Protein AF-A0A9D7REH2-F1 (afdb_monomer_lite)

Radius of gyration: 13.74 Å; chains: 1; bounding box: 36×24×37 Å

Secondary structure (DSSP, 8-state):
---EEEEEEE-SSSSS-PEEEEEE-B--S-GGG--B---S-EEEEEETTEEEEPPHHHH-----SEEEEEEE-TTS-EEEEEETS--EEE--

Foldseek 3Di:
DWDWQDKDWFDQPPPPGTKIKIFTWDQPDDPVPDTRFPDQMWIWDDDDPDTDTDDCVVSVRGHHAGWHDWDQDPVRWIWTDHPPDDIDIGGD

pLDDT: mean 93.01, std 4.93, range [62.41, 98.06]

Structure (mmCIF, N/CA/C/O backbone):
data_AF-A0A9D7REH2-F1
#
_entry.id   AF-A0A9D7REH2-F1
#
loop_
_atom_site.group_PDB
_atom_site.id
_atom_site.type_symbol
_atom_site.label_atom_id
_atom_site.label_alt_id
_atom_site.label_comp_id
_atom_site.label_asym_id
_atom_site.label_entity_id
_atom_site.label_seq_id
_atom_site.pdbx_PDB_ins_code
_atom_site.Cartn_x
_atom_site.Cartn_y
_atom_site.Cartn_z
_atom_site.occupancy
_atom_site.B_iso_or_equiv
_atom_site.auth_seq_id
_atom_site.auth_comp_id
_atom_site.auth_asym_id
_atom_site.auth_atom_id
_atom_site.pdbx_PDB_model_num
ATOM 1 N N . MET A 1 1 ? 12.117 9.623 -3.654 1.00 80.19 1 MET A N 1
ATOM 2 C CA . MET A 1 1 ? 10.857 10.361 -3.913 1.00 80.19 1 MET A CA 1
ATOM 3 C C . MET A 1 1 ? 9.891 9.413 -4.603 1.00 80.19 1 MET A C 1
ATOM 5 O O . MET A 1 1 ? 10.353 8.621 -5.409 1.00 80.19 1 MET A O 1
ATOM 9 N N . ALA A 1 2 ? 8.599 9.457 -4.285 1.00 90.31 2 ALA A N 1
ATOM 10 C CA . ALA A 1 2 ? 7.576 8.669 -4.971 1.00 90.31 2 ALA A CA 1
ATOM 11 C C . ALA A 1 2 ? 6.239 9.425 -4.937 1.00 90.31 2 ALA A C 1
ATOM 13 O O . ALA A 1 2 ? 5.794 9.793 -3.851 1.00 90.31 2 ALA A O 1
ATOM 14 N N . PRO A 1 3 ? 5.608 9.707 -6.088 1.00 94.31 3 PRO A N 1
ATOM 15 C CA . PRO A 1 3 ? 4.264 10.273 -6.105 1.00 94.31 3 PRO A CA 1
ATOM 16 C C . PRO A 1 3 ? 3.236 9.219 -5.678 1.00 94.31 3 PRO A C 1
ATOM 18 O O . PRO A 1 3 ? 3.380 8.043 -6.018 1.00 94.31 3 PRO A O 1
ATOM 21 N N . ILE A 1 4 ? 2.184 9.655 -4.986 1.00 96.50 4 ILE A N 1
ATOM 22 C CA . ILE A 1 4 ? 1.008 8.830 -4.687 1.00 96.50 4 ILE A CA 1
ATOM 23 C C . ILE A 1 4 ? 0.072 8.883 -5.896 1.00 96.50 4 ILE A C 1
ATOM 25 O O . ILE A 1 4 ? -0.265 9.966 -6.370 1.00 96.50 4 ILE A O 1
ATOM 29 N N . PHE A 1 5 ? -0.357 7.719 -6.384 1.00 96.88 5 PHE A N 1
ATOM 30 C CA . 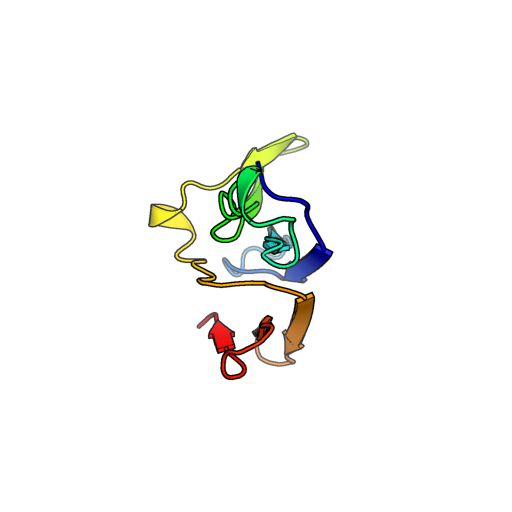PHE A 1 5 ? -1.288 7.609 -7.512 1.00 96.88 5 PHE A CA 1
ATOM 31 C C . PHE A 1 5 ? -2.704 7.233 -7.083 1.00 96.88 5 PHE A C 1
ATOM 33 O O . PHE A 1 5 ? -3.662 7.587 -7.769 1.00 96.88 5 PHE A O 1
ATOM 40 N N . ASN A 1 6 ? -2.862 6.511 -5.973 1.00 98.06 6 ASN A N 1
ATOM 41 C CA . ASN A 1 6 ? -4.180 6.131 -5.485 1.00 98.06 6 ASN A CA 1
ATOM 42 C C . ASN A 1 6 ? -4.177 5.859 -3.979 1.00 98.06 6 ASN A C 1
ATOM 44 O O . ASN A 1 6 ? -3.142 5.514 -3.405 1.00 98.06 6 ASN A O 1
ATOM 48 N N . PHE A 1 7 ? -5.350 5.990 -3.366 1.00 97.19 7 PHE A N 1
ATOM 49 C CA . PHE A 1 7 ? -5.614 5.577 -1.997 1.00 97.19 7 PHE A CA 1
ATOM 50 C C . PHE A 1 7 ? -7.000 4.928 -1.895 1.00 97.19 7 PHE A C 1
ATOM 52 O O . PHE A 1 7 ? -7.893 5.245 -2.680 1.00 97.19 7 PHE A O 1
ATOM 59 N N . THR A 1 8 ? -7.173 4.032 -0.925 1.00 96.69 8 THR A N 1
ATOM 60 C CA . THR A 1 8 ? -8.465 3.431 -0.559 1.00 96.69 8 THR A CA 1
ATOM 61 C C . THR A 1 8 ? -8.622 3.410 0.958 1.00 96.69 8 THR A C 1
ATOM 63 O O . THR A 1 8 ? -7.673 3.697 1.688 1.00 96.69 8 THR A O 1
ATOM 66 N N . GLN A 1 9 ? -9.823 3.085 1.421 1.00 94.44 9 GLN A N 1
ATOM 67 C CA . GLN A 1 9 ? -10.144 2.899 2.829 1.00 94.44 9 GLN A CA 1
ATOM 68 C C . GLN A 1 9 ? -10.760 1.521 3.040 1.00 94.44 9 GLN A C 1
ATOM 70 O O . GLN A 1 9 ? -11.597 1.092 2.243 1.00 94.44 9 GLN A O 1
ATOM 75 N N . THR A 1 10 ? -10.339 0.836 4.097 1.00 93.56 10 THR A N 1
ATOM 76 C CA . THR A 1 10 ? -10.942 -0.421 4.547 1.00 93.56 10 THR A CA 1
ATOM 77 C C . THR A 1 10 ? -10.595 -0.654 6.010 1.00 93.56 10 THR A C 1
ATOM 79 O O . THR A 1 10 ? -9.547 -0.202 6.466 1.00 93.56 10 THR A O 1
ATOM 82 N N . ASP A 1 11 ? -11.472 -1.335 6.734 1.00 92.44 11 ASP A N 1
ATOM 83 C CA . ASP A 1 11 ? -11.212 -1.793 8.096 1.00 92.44 11 ASP A CA 1
ATOM 84 C C . ASP A 1 11 ? -10.270 -3.002 8.030 1.00 92.44 11 ASP A C 1
ATOM 86 O O . ASP A 1 11 ? -10.655 -4.070 7.549 1.00 92.44 11 ASP A O 1
ATOM 90 N N . LEU A 1 12 ? -9.004 -2.807 8.408 1.00 88.38 12 LEU A N 1
ATOM 91 C CA . LEU A 1 12 ? -7.974 -3.847 8.329 1.00 88.38 12 LEU A CA 1
ATOM 92 C C . LEU A 1 12 ? -7.896 -4.697 9.588 1.00 88.38 12 LEU A C 1
ATOM 94 O O . LEU A 1 12 ? -7.415 -5.828 9.534 1.00 88.38 12 LEU A O 1
ATOM 98 N N . ASN A 1 13 ? -8.285 -4.126 10.723 1.00 85.75 13 ASN A N 1
ATOM 99 C CA . ASN A 1 13 ? -8.082 -4.722 12.036 1.00 85.75 13 ASN A CA 1
ATOM 100 C C . ASN A 1 13 ? -9.402 -5.230 12.659 1.00 85.75 13 ASN A C 1
ATOM 102 O O . ASN A 1 13 ? -9.365 -5.903 13.691 1.00 85.75 13 ASN A O 1
ATOM 106 N N . GLY A 1 14 ? -10.544 -4.961 12.016 1.00 87.88 14 GLY A N 1
ATOM 107 C CA . GLY A 1 14 ? -11.877 -5.379 12.440 1.00 87.88 14 GLY A CA 1
ATOM 108 C C . GLY A 1 14 ? -12.451 -4.554 13.593 1.00 87.88 14 GLY A C 1
ATOM 109 O O . GLY A 1 14 ? -13.372 -5.023 14.264 1.00 87.88 14 GLY A O 1
ATOM 110 N N . ASP A 1 15 ? -11.901 -3.370 13.878 1.00 89.19 15 ASP A N 1
ATOM 111 C CA . ASP A 1 15 ? -12.328 -2.510 14.987 1.00 89.19 15 ASP A CA 1
ATOM 112 C C . ASP A 1 15 ? -13.476 -1.551 14.619 1.00 89.19 15 ASP A C 1
ATOM 114 O O . ASP A 1 15 ? -13.941 -0.776 15.464 1.00 89.19 15 ASP A O 1
ATOM 118 N N . GLY A 1 16 ? -13.964 -1.616 13.376 1.00 90.88 16 GLY A N 1
ATOM 119 C CA . GLY A 1 16 ? -15.019 -0.757 12.850 1.00 90.88 16 GLY A CA 1
ATOM 120 C C . GLY A 1 16 ? -14.536 0.626 12.402 1.00 90.88 16 GLY A C 1
ATOM 121 O O . GLY A 1 16 ? -15.363 1.464 12.028 1.00 90.88 16 GLY A O 1
ATOM 122 N N . GLN A 1 17 ? -13.228 0.899 12.428 1.00 91.81 17 GLN A N 1
ATOM 123 C CA . GLN A 1 17 ? -12.617 2.108 11.885 1.00 91.81 17 GLN A CA 1
ATOM 124 C C . GLN A 1 17 ? -11.747 1.774 10.678 1.00 91.81 17 GLN A C 1
ATOM 126 O O . GLN A 1 17 ? -10.786 1.024 10.753 1.00 91.81 17 GLN A O 1
ATOM 131 N N . ASN A 1 18 ? -12.026 2.430 9.554 1.00 93.69 18 ASN A N 1
ATOM 132 C CA . ASN A 1 18 ? -11.226 2.221 8.356 1.00 93.69 18 ASN A CA 1
ATOM 133 C C . ASN A 1 18 ? -9.821 2.826 8.488 1.00 93.69 18 ASN A C 1
ATOM 135 O O . ASN A 1 18 ? -9.659 4.025 8.754 1.00 93.69 18 ASN A O 1
ATOM 139 N N . GLU A 1 19 ? -8.813 2.030 8.152 1.00 95.12 19 GLU A N 1
ATOM 140 C CA . GLU A 1 19 ? -7.495 2.512 7.771 1.00 95.12 19 GLU A CA 1
ATOM 141 C C . GLU A 1 19 ? -7.492 3.064 6.339 1.00 95.12 19 GLU A C 1
ATOM 143 O O . GLU A 1 19 ? -8.299 2.688 5.487 1.00 95.12 19 GLU A O 1
ATOM 148 N N . ILE A 1 20 ? -6.544 3.959 6.052 1.00 96.31 20 ILE A N 1
ATOM 149 C CA . ILE A 1 20 ? -6.275 4.455 4.697 1.00 96.31 20 ILE A CA 1
ATOM 150 C C . ILE A 1 20 ? -5.042 3.749 4.157 1.00 96.31 20 ILE A C 1
ATOM 152 O O . ILE A 1 20 ? -3.990 3.789 4.787 1.00 96.31 20 ILE A O 1
ATOM 156 N N . LEU A 1 21 ? -5.135 3.194 2.955 1.00 97.06 21 LEU A N 1
ATOM 157 C CA . LEU A 1 21 ? -4.003 2.625 2.235 1.00 97.06 21 LEU A CA 1
ATOM 158 C C . LEU A 1 21 ? -3.670 3.505 1.042 1.00 97.06 21 LEU A C 1
ATOM 160 O O . LEU A 1 21 ? -4.582 3.970 0.360 1.00 97.06 21 LEU A O 1
ATOM 164 N N . SER A 1 22 ? -2.390 3.700 0.744 1.00 97.38 22 SER A N 1
ATOM 165 C CA . SER A 1 22 ? -1.950 4.407 -0.460 1.00 97.38 22 SER A CA 1
ATOM 166 C C . SER A 1 22 ? -0.867 3.654 -1.215 1.00 97.38 22 SER A C 1
ATOM 168 O O . SER A 1 22 ? -0.112 2.873 -0.639 1.00 97.38 22 SER A O 1
ATOM 170 N N . VAL A 1 23 ? -0.822 3.884 -2.528 1.00 97.81 23 VAL A N 1
ATOM 171 C CA . VAL A 1 23 ? 0.198 3.338 -3.426 1.00 97.81 23 VAL A CA 1
ATOM 172 C C . VAL A 1 23 ? 0.653 4.368 -4.449 1.00 97.81 23 VAL A C 1
ATOM 174 O O . VAL A 1 23 ? -0.083 5.289 -4.827 1.00 97.81 23 VAL A O 1
ATOM 177 N N . GLY A 1 24 ? 1.862 4.163 -4.951 1.00 96.62 24 GLY A N 1
ATOM 178 C CA . GLY A 1 24 ? 2.537 5.124 -5.794 1.00 96.62 24 GLY A CA 1
ATOM 179 C C . GLY A 1 24 ? 3.605 4.517 -6.694 1.00 96.62 24 GLY A C 1
ATOM 180 O O . GLY A 1 24 ? 3.431 3.454 -7.292 1.00 96.62 24 GLY A O 1
ATOM 181 N N . ASN A 1 25 ? 4.713 5.244 -6.789 1.00 96.12 25 ASN A N 1
ATOM 182 C CA . ASN A 1 25 ? 5.862 5.032 -7.667 1.00 96.12 25 ASN A CA 1
ATOM 183 C C . ASN A 1 25 ? 5.661 5.380 -9.147 1.00 96.12 25 ASN A C 1
ATOM 185 O O . ASN A 1 25 ? 4.632 5.109 -9.773 1.00 96.12 25 ASN A O 1
ATOM 189 N N . TRP A 1 26 ? 6.720 5.926 -9.746 1.00 95.06 26 TRP A N 1
ATOM 190 C CA . TRP A 1 26 ? 6.784 6.276 -11.162 1.00 95.06 26 TRP A CA 1
ATOM 191 C C . TRP A 1 26 ? 8.154 5.948 -11.759 1.00 95.06 26 TRP A C 1
ATOM 193 O O . TRP A 1 26 ? 9.182 6.462 -11.320 1.00 95.06 26 TRP A O 1
ATOM 203 N N . TYR A 1 27 ? 8.173 5.075 -12.769 1.00 93.50 27 TYR A N 1
ATOM 204 C CA . TYR A 1 27 ? 9.405 4.624 -13.429 1.00 93.50 27 TYR A CA 1
ATOM 205 C C . TYR A 1 27 ? 9.589 5.241 -14.820 1.00 93.50 27 TYR A C 1
ATOM 207 O O . TYR A 1 27 ? 10.660 5.099 -15.399 1.00 93.50 27 TYR A O 1
ATOM 215 N N . GLY A 1 28 ? 8.576 5.931 -15.359 1.00 89.94 28 GLY A N 1
ATOM 216 C CA . GLY A 1 28 ? 8.626 6.608 -16.661 1.00 89.94 28 GLY A CA 1
ATOM 217 C C . GLY A 1 28 ? 9.354 7.952 -16.602 1.00 89.94 28 GLY A C 1
A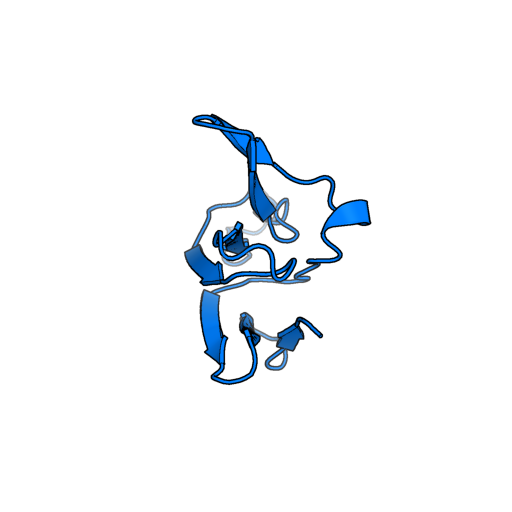TOM 218 O O . GLY A 1 28 ? 8.833 8.969 -17.056 1.00 89.94 28 GLY A O 1
ATOM 219 N N . ILE A 1 29 ? 10.519 7.972 -15.963 1.00 88.75 29 ILE A N 1
ATOM 220 C CA . ILE A 1 29 ? 11.387 9.144 -15.832 1.00 88.75 29 ILE A CA 1
ATOM 221 C C . ILE A 1 29 ? 12.540 9.047 -16.831 1.00 88.75 29 ILE A C 1
ATOM 223 O O . ILE A 1 29 ? 12.885 7.960 -17.297 1.00 88.75 29 ILE A O 1
ATOM 227 N N . ARG A 1 30 ? 13.150 10.187 -17.176 1.00 89.69 30 ARG A N 1
ATOM 228 C CA . ARG A 1 30 ? 14.327 10.209 -18.061 1.00 89.69 30 ARG A CA 1
ATOM 229 C C . ARG A 1 30 ? 15.483 9.438 -17.400 1.00 89.69 30 ARG A C 1
ATOM 231 O O . ARG A 1 30 ? 15.732 9.702 -16.226 1.00 89.69 30 ARG A O 1
ATOM 238 N N . PRO A 1 31 ? 16.236 8.579 -18.117 1.00 81.81 31 PRO A N 1
ATOM 239 C CA . PRO A 1 31 ? 17.238 7.681 -17.524 1.00 81.81 31 PRO A CA 1
ATOM 240 C C . PRO A 1 31 ? 18.224 8.321 -16.531 1.00 81.81 31 PRO A C 1
ATOM 242 O O . PRO A 1 31 ? 18.589 7.683 -15.551 1.00 81.81 31 PRO A O 1
ATOM 245 N N . GLY A 1 32 ? 18.610 9.586 -16.731 1.00 88.19 32 GLY A N 1
ATOM 246 C CA . GLY A 1 32 ? 19.532 10.298 -15.838 1.00 88.19 32 GLY A CA 1
ATOM 247 C C . GLY A 1 32 ? 18.954 10.767 -14.493 1.00 88.19 32 GLY A C 1
ATOM 248 O O . GLY A 1 32 ? 19.720 11.234 -13.661 1.00 88.19 32 GLY A O 1
ATOM 249 N N . LEU A 1 33 ? 17.638 10.675 -14.262 1.00 84.69 33 LEU A N 1
ATOM 250 C CA . LEU A 1 33 ? 16.981 11.234 -13.065 1.00 84.69 33 LEU A CA 1
ATOM 251 C C . LEU A 1 33 ? 16.664 10.208 -11.963 1.00 84.69 33 LEU A C 1
ATOM 253 O O . LEU A 1 33 ? 16.236 10.611 -10.885 1.00 84.69 33 LEU A O 1
ATOM 257 N N . GLY A 1 34 ? 16.892 8.912 -12.205 1.00 85.38 34 GLY A N 1
ATOM 258 C CA . GLY A 1 34 ? 16.580 7.843 -11.248 1.00 85.38 34 GLY A CA 1
ATOM 259 C C . GLY A 1 34 ? 15.074 7.635 -11.026 1.00 85.38 34 GLY A C 1
ATOM 260 O O . GLY A 1 34 ? 14.269 8.558 -11.135 1.00 85.38 34 GLY A O 1
ATOM 261 N N . ARG A 1 35 ? 14.657 6.390 -10.764 1.00 90.75 35 ARG A N 1
ATOM 262 C CA . ARG A 1 35 ? 13.235 6.063 -10.573 1.00 90.75 35 ARG A CA 1
ATOM 263 C C . ARG A 1 35 ? 12.666 6.799 -9.361 1.00 90.75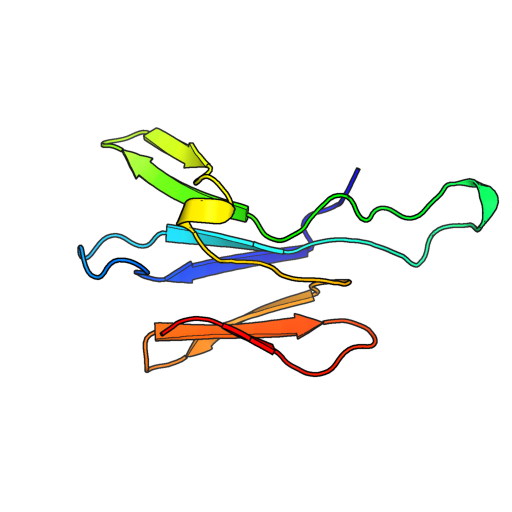 35 ARG A C 1
ATOM 265 O O . ARG A 1 35 ? 13.352 7.016 -8.368 1.00 90.75 35 ARG A O 1
ATOM 272 N N . TYR A 1 36 ? 11.383 7.148 -9.427 1.00 93.44 36 TYR A N 1
ATOM 273 C CA . TYR A 1 36 ? 10.648 7.608 -8.253 1.00 93.44 36 TYR A CA 1
ATOM 274 C C . TYR A 1 36 ? 10.007 6.393 -7.589 1.00 93.44 36 TYR A C 1
ATOM 276 O O . TYR A 1 36 ? 8.826 6.129 -7.802 1.00 93.44 36 TYR A O 1
ATOM 284 N N . ASP A 1 37 ? 10.815 5.602 -6.883 1.00 90.75 37 ASP A N 1
ATOM 285 C CA . ASP A 1 37 ? 10.477 4.254 -6.409 1.00 90.75 37 ASP A CA 1
ATOM 286 C C . ASP A 1 37 ? 10.628 4.056 -4.891 1.00 90.75 37 ASP A C 1
ATOM 288 O O . ASP A 1 37 ? 10.872 2.952 -4.414 1.00 90.75 37 ASP A O 1
ATOM 292 N N . ALA A 1 38 ? 10.468 5.140 -4.130 1.00 89.56 38 ALA A N 1
ATOM 293 C CA . ALA A 1 38 ? 10.584 5.139 -2.672 1.00 89.56 38 ALA A CA 1
ATOM 294 C C . ALA A 1 38 ? 9.301 4.728 -1.919 1.00 89.56 38 ALA A C 1
ATOM 296 O O . ALA A 1 38 ? 9.313 4.735 -0.690 1.00 89.56 38 ALA A O 1
ATOM 297 N N . ASP A 1 39 ? 8.202 4.426 -2.614 1.00 91.81 39 ASP A N 1
ATOM 298 C CA . ASP A 1 39 ? 6.955 3.977 -1.991 1.00 91.81 39 ASP A CA 1
ATOM 299 C C . ASP A 1 39 ? 6.837 2.448 -2.033 1.00 91.81 39 ASP A C 1
ATOM 301 O O . ASP A 1 39 ? 7.004 1.822 -3.077 1.00 91.81 39 ASP A O 1
ATOM 305 N N . TYR A 1 40 ? 6.521 1.847 -0.891 1.00 92.56 40 TYR A N 1
ATOM 306 C CA . TYR A 1 40 ? 6.248 0.413 -0.757 1.00 92.56 40 TYR A CA 1
ATOM 307 C C . TYR A 1 40 ? 4.803 0.155 -0.319 1.00 92.56 40 TYR A C 1
ATOM 309 O O . TYR A 1 40 ? 4.463 -0.967 0.041 1.00 92.56 40 TYR A O 1
ATOM 317 N N . GLY A 1 41 ? 3.947 1.175 -0.370 1.00 94.62 41 GLY A N 1
ATOM 318 C CA . GLY A 1 41 ? 2.640 1.179 0.260 1.00 94.62 41 GLY A CA 1
ATOM 319 C C . GLY A 1 41 ? 2.704 1.833 1.637 1.00 94.62 41 GLY A C 1
ATOM 320 O O . GLY A 1 41 ? 3.642 1.626 2.409 1.00 94.62 41 GLY A O 1
ATOM 321 N N . CYS A 1 42 ? 1.689 2.631 1.953 1.00 95.69 42 CYS A N 1
ATOM 322 C CA . CYS A 1 42 ? 1.539 3.272 3.256 1.00 95.69 42 CYS A CA 1
ATOM 323 C C . CYS A 1 42 ? 0.156 2.962 3.819 1.00 95.69 42 CYS A C 1
ATOM 325 O O . CYS A 1 42 ? -0.825 2.971 3.076 1.00 95.69 42 CYS A O 1
ATOM 327 N N . VAL A 1 43 ? 0.090 2.699 5.124 1.00 96.62 43 VAL A N 1
ATOM 328 C CA . VAL A 1 43 ? -1.167 2.508 5.850 1.00 96.62 43 VAL A CA 1
ATOM 329 C C . VAL A 1 43 ? -1.253 3.556 6.944 1.00 96.62 43 VAL A C 1
ATOM 331 O O . VAL A 1 43 ? -0.360 3.654 7.784 1.00 96.62 43 VAL A O 1
ATOM 334 N N . LEU A 1 44 ? -2.320 4.347 6.937 1.00 96.69 44 LEU A N 1
ATOM 335 C CA . LEU A 1 44 ? -2.632 5.295 7.995 1.00 96.69 44 LEU A CA 1
ATOM 336 C C . LEU A 1 44 ? -3.756 4.729 8.854 1.00 96.69 44 LEU A C 1
ATOM 338 O O . LEU A 1 44 ? -4.835 4.429 8.349 1.00 96.69 44 LEU A O 1
ATOM 342 N N . THR A 1 45 ? -3.514 4.662 10.156 1.00 95.44 45 THR A N 1
ATOM 343 C CA . THR A 1 45 ? -4.511 4.278 11.159 1.00 95.44 45 THR A CA 1
ATOM 344 C C . THR A 1 45 ? -4.852 5.463 12.055 1.00 95.44 45 THR A C 1
ATOM 346 O O . THR A 1 45 ? -4.095 6.442 12.149 1.00 95.44 45 THR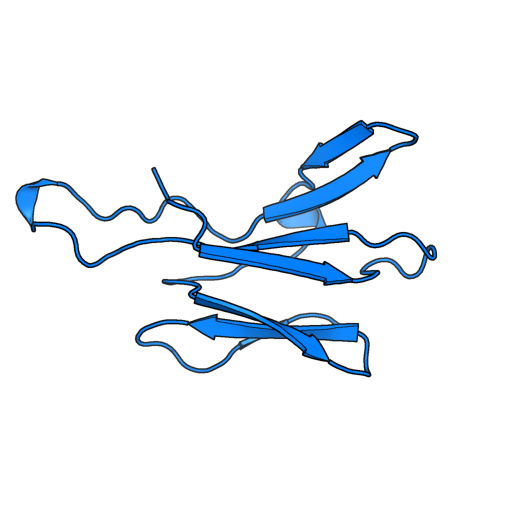 A O 1
ATOM 349 N N . ARG A 1 46 ? -6.007 5.398 12.717 1.00 93.25 46 ARG A N 1
ATOM 350 C CA . ARG A 1 46 ? -6.441 6.418 13.670 1.00 93.25 46 ARG A CA 1
ATOM 351 C C . ARG A 1 46 ? -6.006 6.074 15.085 1.00 93.25 46 ARG A C 1
ATOM 353 O O . ARG A 1 46 ? -6.222 4.980 15.584 1.00 93.25 46 ARG A O 1
ATOM 360 N N . LYS A 1 47 ? -5.475 7.075 15.787 1.00 90.56 47 LYS A N 1
ATOM 361 C CA . LYS A 1 47 ? -5.387 7.081 17.253 1.00 90.56 47 LYS A CA 1
ATOM 362 C C . LYS A 1 47 ? -6.157 8.282 17.784 1.00 90.56 47 LYS A C 1
ATOM 364 O O . LYS A 1 47 ? -5.681 9.421 17.752 1.00 90.56 47 LYS A O 1
ATOM 369 N N . GLY A 1 48 ? -7.393 8.031 18.216 1.00 89.31 48 GLY A N 1
ATOM 370 C CA . GLY A 1 48 ? -8.355 9.080 18.544 1.00 89.31 48 GLY A CA 1
ATOM 371 C C . GLY A 1 48 ? -8.665 9.944 17.316 1.00 89.31 48 GLY A C 1
ATOM 372 O O . GLY A 1 48 ? -9.115 9.445 16.291 1.00 89.31 48 GLY A O 1
ATOM 373 N N . LYS A 1 49 ? -8.398 11.253 17.402 1.00 90.50 49 LYS A N 1
ATOM 374 C CA . LYS A 1 49 ? -8.627 12.207 16.296 1.00 90.50 49 LYS A CA 1
ATOM 375 C C . LYS A 1 49 ? -7.433 12.369 15.344 1.00 90.50 49 LYS A C 1
ATOM 377 O O . LYS A 1 49 ? -7.516 13.166 14.413 1.00 90.50 49 LYS A O 1
ATOM 382 N N . LYS A 1 50 ? -6.312 11.681 15.588 1.00 94.62 50 LYS A N 1
ATOM 383 C CA . LYS A 1 50 ? -5.072 11.833 14.811 1.00 94.62 50 LYS A CA 1
ATOM 384 C C . LYS A 1 50 ? -4.863 10.648 13.874 1.00 94.62 50 LYS A C 1
ATOM 386 O O . LYS A 1 50 ? -5.101 9.508 14.262 1.00 94.62 50 LYS A O 1
ATOM 391 N N . TRP A 1 51 ? -4.358 10.932 12.678 1.00 94.88 51 TRP A N 1
ATOM 392 C CA . TRP A 1 51 ? -3.853 9.924 11.749 1.00 94.88 51 TRP A CA 1
ATOM 393 C C . TRP A 1 51 ? -2.378 9.661 12.027 1.00 94.88 51 TRP A C 1
ATOM 395 O O . TRP A 1 51 ? -1.607 10.602 12.220 1.00 94.88 51 TRP A O 1
ATOM 405 N N . MET A 1 52 ? -1.986 8.393 12.037 1.00 95.56 52 MET A N 1
ATOM 406 C CA . MET A 1 52 ? -0.593 7.985 12.164 1.00 95.56 52 MET A CA 1
ATOM 407 C C . MET A 1 52 ? -0.254 6.952 11.102 1.00 95.56 52 MET A C 1
ATOM 409 O O . MET A 1 52 ? -1.057 6.065 10.824 1.00 95.56 52 MET A O 1
ATOM 413 N N . SER A 1 53 ? 0.953 7.049 10.548 1.00 94.88 53 SER A N 1
ATOM 414 C CA . SER A 1 53 ? 1.482 6.000 9.681 1.00 94.88 53 SER A CA 1
ATOM 415 C C . SER A 1 53 ? 1.787 4.752 10.504 1.00 94.88 53 SER A C 1
ATOM 417 O O . SER A 1 53 ? 2.454 4.836 11.540 1.00 94.88 53 SER A O 1
ATOM 419 N N . MET A 1 54 ? 1.279 3.607 10.063 1.00 94.25 54 MET A N 1
ATOM 420 C CA . MET A 1 54 ? 1.628 2.311 10.627 1.00 94.25 54 MET A CA 1
ATOM 421 C C . MET A 1 54 ? 3.044 1.930 10.207 1.00 94.25 54 MET A C 1
ATOM 423 O O . MET A 1 54 ? 3.482 2.201 9.088 1.00 94.25 54 MET A O 1
ATOM 427 N N . ASN A 1 55 ? 3.763 1.254 11.102 1.00 92.25 55 ASN A N 1
ATOM 428 C CA . ASN A 1 55 ? 5.035 0.652 10.733 1.00 92.25 55 ASN A CA 1
ATOM 429 C C . ASN A 1 55 ? 4.789 -0.407 9.632 1.00 92.25 55 ASN A C 1
ATOM 431 O O . ASN A 1 55 ? 3.886 -1.227 9.809 1.00 92.25 55 ASN A O 1
ATOM 435 N N . PRO A 1 56 ? 5.578 -0.450 8.541 1.00 90.56 56 PRO A N 1
ATOM 436 C CA . PRO A 1 56 ? 5.421 -1.460 7.491 1.00 90.56 56 PRO A CA 1
ATOM 437 C C . PRO A 1 56 ? 5.439 -2.908 7.999 1.00 90.56 56 PRO A C 1
ATOM 439 O O . PRO A 1 56 ? 4.700 -3.748 7.495 1.00 90.56 56 PRO A O 1
ATOM 442 N N . ALA A 1 57 ? 6.234 -3.203 9.033 1.00 90.69 57 ALA A N 1
ATOM 443 C CA . ALA A 1 57 ? 6.274 -4.528 9.652 1.00 90.69 57 ALA A CA 1
ATOM 444 C C . ALA A 1 57 ? 4.980 -4.872 10.410 1.00 90.69 57 ALA A C 1
ATOM 446 O O . ALA A 1 57 ? 4.661 -6.044 10.568 1.00 90.69 57 ALA A O 1
ATOM 447 N N . GLN A 1 58 ? 4.246 -3.859 10.882 1.00 90.69 58 GLN A N 1
ATOM 448 C CA . GLN A 1 58 ? 2.959 -4.035 11.556 1.00 90.69 58 GLN A CA 1
ATOM 449 C C . GLN A 1 58 ? 1.802 -4.104 10.565 1.00 90.69 58 GLN A C 1
ATOM 451 O O . GLN A 1 58 ? 0.890 -4.893 10.768 1.00 90.69 58 GLN A O 1
ATOM 456 N N . SER A 1 59 ? 1.817 -3.280 9.512 1.00 91.75 59 SER A N 1
ATOM 457 C CA . SER A 1 59 ? 0.746 -3.304 8.516 1.00 91.75 59 SER A CA 1
ATOM 458 C C . SER A 1 59 ? 0.829 -4.538 7.625 1.00 91.75 59 SER A C 1
ATOM 460 O O . SER A 1 59 ? -0.200 -5.027 7.185 1.00 91.75 59 SER A O 1
ATOM 462 N N . GLY A 1 60 ? 2.036 -5.016 7.301 1.00 91.81 60 GLY A N 1
ATOM 463 C CA . GLY A 1 60 ? 2.231 -6.070 6.304 1.00 91.81 60 GLY A CA 1
ATOM 464 C C . GLY A 1 60 ? 1.841 -5.648 4.879 1.00 91.81 60 GLY A C 1
ATOM 465 O O . GLY A 1 60 ? 1.874 -6.471 3.962 1.00 91.81 60 GLY A O 1
ATOM 466 N N . PHE A 1 61 ? 1.473 -4.379 4.665 1.00 94.75 61 PHE A N 1
ATOM 467 C CA . PHE A 1 61 ? 1.126 -3.844 3.352 1.00 94.75 61 PHE A CA 1
ATOM 468 C C . PHE A 1 61 ? 2.394 -3.499 2.582 1.00 94.75 61 PHE A C 1
ATOM 470 O O . PHE A 1 61 ? 3.040 -2.489 2.855 1.00 94.75 61 PHE A O 1
ATOM 477 N N . TRP A 1 62 ? 2.752 -4.362 1.629 1.00 94.25 62 TRP A N 1
ATOM 478 C CA . TRP A 1 62 ? 3.975 -4.231 0.844 1.00 94.25 62 TRP A CA 1
ATOM 479 C C . TRP A 1 62 ? 3.704 -4.352 -0.656 1.00 94.25 62 TRP A 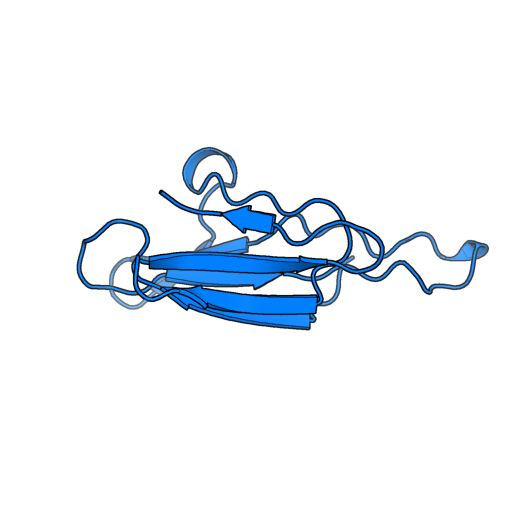C 1
ATOM 481 O O . TRP A 1 62 ? 3.561 -5.443 -1.213 1.00 94.25 62 TRP A O 1
ATOM 491 N N . VAL A 1 63 ? 3.680 -3.216 -1.340 1.00 95.31 63 VAL A N 1
ATOM 492 C CA . VAL A 1 63 ? 3.427 -3.104 -2.774 1.00 95.31 63 VAL A CA 1
ATOM 493 C C . VAL A 1 63 ? 4.734 -2.819 -3.502 1.00 95.31 63 VAL A C 1
ATOM 495 O O . VAL A 1 63 ? 5.172 -1.682 -3.647 1.00 95.31 63 VAL A O 1
ATOM 498 N N . LYS A 1 64 ? 5.356 -3.876 -4.029 1.00 94.31 64 LYS A N 1
ATOM 499 C CA . LYS A 1 64 ? 6.492 -3.736 -4.948 1.00 94.31 64 LYS A CA 1
ATOM 500 C C . LYS A 1 64 ? 6.011 -3.243 -6.313 1.00 94.31 64 LYS A C 1
ATOM 502 O O . LYS A 1 64 ? 5.042 -3.780 -6.853 1.00 94.31 64 LYS A O 1
ATOM 507 N N . GLY A 1 65 ? 6.751 -2.319 -6.921 1.00 94.56 65 GLY A N 1
ATOM 508 C CA . GLY A 1 65 ? 6.489 -1.856 -8.283 1.00 94.56 65 GLY A CA 1
ATOM 509 C C . GLY A 1 65 ? 5.713 -0.543 -8.331 1.00 94.56 65 GLY A C 1
ATOM 510 O O . GLY A 1 65 ? 5.761 0.255 -7.405 1.00 94.56 65 GLY A O 1
ATOM 511 N N . GLN A 1 66 ? 5.007 -0.309 -9.435 1.00 96.75 66 GLN A N 1
ATOM 512 C CA . GLN A 1 66 ? 4.238 0.916 -9.666 1.00 96.75 66 GLN A CA 1
ATOM 513 C C . GLN A 1 66 ? 2.756 0.688 -9.385 1.00 96.75 66 GLN A C 1
ATOM 515 O O . GLN A 1 66 ? 2.038 0.220 -10.268 1.00 96.75 66 GLN A O 1
ATOM 520 N N . GLY A 1 67 ? 2.290 1.030 -8.189 1.00 97.19 67 GLY A N 1
ATOM 521 C CA . GLY A 1 67 ? 0.867 1.019 -7.868 1.00 97.19 67 GLY A CA 1
ATOM 522 C C . GLY A 1 67 ? 0.101 2.076 -8.668 1.00 97.19 67 GLY A C 1
ATOM 523 O O . GLY A 1 67 ? 0.573 3.195 -8.886 1.00 97.19 67 GLY A O 1
ATOM 524 N N . ARG A 1 68 ? -1.081 1.706 -9.165 1.00 96.81 68 ARG A N 1
ATOM 525 C CA . ARG A 1 68 ? -1.924 2.589 -9.991 1.00 96.81 68 ARG A CA 1
ATOM 526 C C . ARG A 1 68 ? -3.342 2.726 -9.485 1.00 96.81 68 ARG A C 1
ATOM 528 O O . ARG A 1 68 ? -3.911 3.806 -9.592 1.00 96.81 68 ARG A O 1
ATOM 535 N N . LYS A 1 69 ? -3.910 1.649 -8.955 1.00 97.81 69 LYS A N 1
ATOM 536 C CA . LYS A 1 69 ? -5.271 1.654 -8.434 1.00 97.81 69 LYS A CA 1
ATOM 537 C C . LYS A 1 69 ? -5.406 0.654 -7.303 1.00 97.81 69 LYS A C 1
ATOM 539 O O . LYS A 1 69 ? -4.829 -0.430 -7.374 1.00 97.81 69 LYS A O 1
ATOM 544 N N . LEU A 1 70 ? -6.180 1.045 -6.305 1.00 97.94 70 LEU A N 1
ATOM 545 C CA . LEU A 1 70 ? -6.651 0.201 -5.228 1.00 97.94 70 LEU A CA 1
ATOM 546 C C . LEU A 1 70 ? -8.157 0.001 -5.382 1.00 97.94 70 LEU A C 1
ATOM 548 O O . LEU A 1 70 ? -8.868 0.898 -5.843 1.00 97.94 70 LEU A O 1
ATOM 552 N N . ALA A 1 71 ? -8.634 -1.181 -5.015 1.00 96.81 71 ALA A N 1
ATOM 553 C CA . ALA A 1 71 ? -10.054 -1.458 -4.860 1.00 96.81 71 ALA A CA 1
ATOM 554 C C . ALA A 1 71 ? -10.253 -2.413 -3.686 1.00 96.81 71 ALA A C 1
ATOM 556 O O . ALA A 1 71 ? -9.584 -3.440 -3.611 1.00 96.81 71 ALA A O 1
ATOM 557 N N . THR A 1 72 ? -11.167 -2.072 -2.786 1.00 95.38 72 THR A N 1
ATOM 558 C CA . THR A 1 72 ? -11.565 -2.944 -1.679 1.00 95.38 72 THR A CA 1
ATOM 559 C C . THR A 1 72 ? -12.609 -3.941 -2.186 1.00 95.38 72 THR A C 1
ATOM 561 O O . THR A 1 72 ? -13.573 -3.546 -2.847 1.00 95.38 72 THR A O 1
ATOM 564 N N . LEU A 1 73 ? -12.398 -5.228 -1.926 1.00 93.38 73 LEU A N 1
ATOM 565 C CA . LEU A 1 73 ? -13.336 -6.302 -2.233 1.00 93.38 73 LEU A CA 1
ATOM 566 C C . LEU A 1 73 ? -14.362 -6.473 -1.111 1.00 93.38 73 LEU A C 1
ATOM 568 O O . LEU A 1 73 ? -14.189 -5.983 0.002 1.00 93.38 73 LEU A O 1
ATOM 572 N N . ALA A 1 74 ? -15.444 -7.192 -1.411 1.00 91.88 74 ALA A N 1
ATOM 573 C CA . ALA A 1 74 ? -16.520 -7.438 -0.452 1.00 91.88 74 ALA A CA 1
ATOM 574 C C . ALA A 1 74 ? -16.064 -8.228 0.790 1.00 91.88 74 ALA A C 1
ATOM 576 O O . ALA A 1 74 ? -16.701 -8.131 1.833 1.00 91.88 74 ALA A O 1
ATOM 577 N N . ASP A 1 75 ? -14.974 -8.991 0.685 1.00 91.12 75 ASP A N 1
ATOM 578 C CA . ASP A 1 75 ? -14.380 -9.748 1.790 1.00 91.12 75 ASP A CA 1
ATOM 579 C C . ASP A 1 75 ? -13.357 -8.943 2.614 1.00 91.12 75 ASP A C 1
ATOM 581 O O . ASP A 1 75 ? -12.695 -9.507 3.481 1.00 91.12 75 ASP A O 1
ATOM 585 N N . GLY A 1 76 ? -13.214 -7.639 2.345 1.00 90.00 76 GLY A N 1
ATOM 586 C CA . GLY A 1 76 ? -12.267 -6.751 3.024 1.00 90.00 76 GLY A CA 1
ATOM 587 C C . GLY A 1 76 ? -10.839 -6.807 2.476 1.00 90.00 76 GLY A C 1
ATOM 588 O O . GLY A 1 76 ? -10.016 -5.967 2.842 1.00 90.00 76 GLY A O 1
ATOM 589 N N . SER A 1 77 ? -10.531 -7.734 1.563 1.00 93.69 77 SER A N 1
ATOM 590 C CA . SER A 1 77 ? -9.234 -7.738 0.886 1.00 93.69 77 SER A CA 1
ATOM 591 C C . SER A 1 77 ? -9.110 -6.559 -0.087 1.00 93.69 77 SER A C 1
ATOM 593 O O . SER A 1 77 ? -10.090 -5.971 -0.550 1.00 93.69 77 SER A O 1
ATOM 595 N N . VAL A 1 78 ? -7.877 -6.184 -0.412 1.00 96.56 78 VAL A N 1
ATOM 596 C CA . VAL A 1 7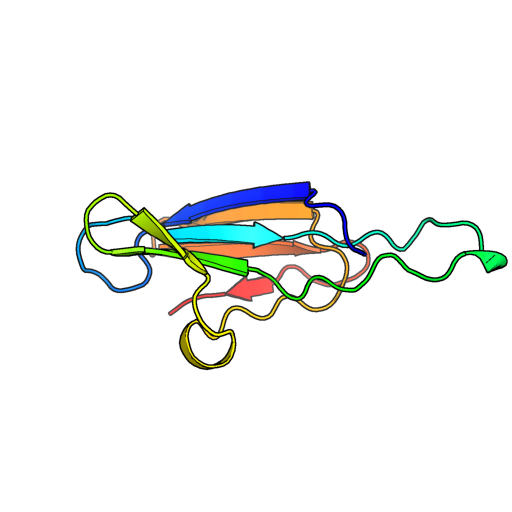8 ? -7.550 -5.058 -1.285 1.00 96.56 78 VAL A CA 1
ATOM 597 C C . VAL A 1 78 ? -6.876 -5.564 -2.552 1.00 96.56 78 VAL A C 1
ATOM 599 O O . VAL A 1 78 ? -5.795 -6.155 -2.527 1.00 96.56 78 VAL A O 1
ATOM 602 N N . LEU A 1 79 ? -7.488 -5.267 -3.695 1.00 97.19 79 LEU A N 1
ATOM 603 C CA . LEU A 1 79 ? -6.860 -5.395 -5.002 1.00 97.19 79 LEU A CA 1
ATOM 604 C C . LEU A 1 79 ? -5.917 -4.227 -5.258 1.00 97.19 79 LEU A C 1
ATOM 606 O O . LEU A 1 79 ? -6.291 -3.063 -5.120 1.00 97.19 79 LEU A O 1
ATOM 610 N N . VAL A 1 80 ? -4.718 -4.544 -5.734 1.00 98.06 80 VAL A N 1
ATOM 611 C CA . VAL A 1 80 ? -3.687 -3.584 -6.115 1.00 98.06 80 VAL A CA 1
ATOM 612 C C . VAL A 1 80 ? -3.310 -3.799 -7.577 1.00 98.06 80 VAL A C 1
ATOM 614 O O . VAL A 1 80 ? -2.617 -4.757 -7.938 1.00 98.06 80 VAL A O 1
ATOM 617 N N . ALA A 1 81 ? -3.744 -2.877 -8.434 1.00 97.94 81 ALA A N 1
ATOM 618 C CA . ALA A 1 81 ? -3.316 -2.824 -9.824 1.00 97.94 81 ALA A CA 1
ATOM 619 C C . ALA A 1 81 ? -1.916 -2.207 -9.910 1.00 97.94 81 ALA A C 1
ATOM 621 O O . ALA A 1 81 ? -1.677 -1.104 -9.401 1.00 97.94 81 ALA A O 1
ATOM 622 N N . ARG A 1 82 ? -0.997 -2.909 -10.580 1.00 97.19 82 ARG A N 1
ATOM 623 C CA . ARG A 1 82 ? 0.406 -2.510 -10.707 1.00 97.19 82 ARG A CA 1
ATOM 624 C C . ARG A 1 82 ? 0.816 -2.435 -12.168 1.00 97.19 82 ARG A C 1
ATOM 626 O O . ARG A 1 82 ? 0.542 -3.344 -12.941 1.00 97.19 82 ARG A O 1
ATOM 633 N N . ASN A 1 83 ? 1.505 -1.367 -12.544 1.00 96.12 83 ASN A N 1
ATOM 634 C CA . ASN A 1 83 ? 2.035 -1.246 -13.894 1.00 96.12 83 ASN A CA 1
ATOM 635 C C . ASN A 1 83 ? 3.199 -2.231 -14.098 1.00 96.12 83 ASN A C 1
ATOM 637 O O . ASN A 1 83 ? 4.119 -2.270 -13.277 1.00 96.12 83 ASN A O 1
ATOM 641 N N . ASN A 1 84 ? 3.171 -2.979 -15.204 1.00 95.31 84 ASN A N 1
ATOM 642 C CA . ASN A 1 84 ? 4.156 -4.003 -15.587 1.00 95.31 84 ASN A CA 1
ATOM 643 C C . ASN A 1 84 ? 4.332 -5.166 -14.587 1.00 95.31 84 ASN A C 1
ATOM 645 O O . ASN A 1 84 ? 5.359 -5.840 -14.605 1.00 95.31 84 ASN A O 1
ATOM 649 N N . LEU A 1 85 ? 3.354 -5.408 -13.713 1.00 95.81 85 LEU A N 1
ATOM 650 C CA . LEU A 1 85 ? 3.303 -6.563 -12.814 1.00 95.81 85 LEU A CA 1
ATOM 651 C C . LEU A 1 85 ? 1.879 -7.128 -12.794 1.00 95.81 85 LEU A C 1
ATOM 653 O O . LEU A 1 85 ? 0.928 -6.437 -13.148 1.00 95.81 85 LEU A O 1
ATOM 657 N N . GLY A 1 86 ? 1.724 -8.373 -12.343 1.00 96.00 86 GLY A N 1
ATOM 658 C CA . GLY A 1 86 ? 0.401 -8.967 -12.144 1.00 96.00 86 GLY A CA 1
ATOM 659 C C . GLY A 1 86 ? -0.431 -8.219 -11.096 1.00 96.00 86 GLY A C 1
ATOM 660 O O . GLY A 1 86 ? 0.117 -7.544 -10.211 1.00 96.00 86 GLY A O 1
ATOM 661 N N . LEU A 1 87 ? -1.755 -8.379 -11.170 1.00 95.81 87 LEU A N 1
ATOM 662 C CA . LEU A 1 87 ? -2.672 -7.930 -10.123 1.00 95.81 87 LEU A CA 1
ATOM 663 C C . LEU A 1 87 ? -2.271 -8.574 -8.789 1.00 95.81 87 LEU A C 1
ATOM 665 O O . LEU A 1 87 ? -1.940 -9.757 -8.741 1.00 95.81 87 LEU A O 1
ATOM 669 N N . MET A 1 88 ? -2.245 -7.785 -7.721 1.00 96.31 88 MET A N 1
ATOM 670 C CA . MET A 1 88 ? -1.990 -8.274 -6.368 1.00 96.31 88 MET A CA 1
ATOM 671 C C . MET A 1 88 ? -3.283 -8.215 -5.570 1.00 96.31 88 MET A C 1
ATOM 673 O O . MET A 1 88 ? -4.000 -7.223 -5.646 1.00 96.31 88 MET A O 1
ATOM 677 N N . ILE A 1 89 ? -3.554 -9.268 -4.809 1.00 95.75 89 ILE A N 1
ATOM 678 C CA . ILE A 1 89 ? -4.572 -9.269 -3.762 1.00 95.75 89 ILE A CA 1
ATOM 679 C C . ILE A 1 89 ? -3.811 -9.225 -2.447 1.00 95.75 89 ILE A C 1
ATOM 681 O O . ILE A 1 89 ? -2.852 -9.976 -2.262 1.00 95.75 89 ILE A O 1
ATOM 685 N N . TRP A 1 90 ? -4.184 -8.302 -1.578 1.00 94.75 90 TRP A N 1
ATOM 686 C CA . TRP A 1 90 ? -3.564 -8.128 -0.281 1.00 94.75 90 TRP A CA 1
ATOM 687 C C . TRP A 1 90 ? -4.630 -8.069 0.800 1.00 94.75 90 TRP A C 1
ATOM 689 O O . TRP A 1 90 ? -5.691 -7.497 0.587 1.00 94.75 90 TRP A O 1
ATOM 699 N N . GLY A 1 91 ? -4.317 -8.620 1.964 1.00 84.69 91 GLY A N 1
ATOM 700 C CA . GLY A 1 91 ? -5.259 -8.709 3.063 1.00 84.69 91 GLY A CA 1
ATOM 701 C C . GLY A 1 91 ? -5.930 -10.074 3.107 1.00 84.69 91 GLY A C 1
ATOM 702 O O . GLY A 1 91 ? -6.524 -10.538 2.133 1.00 84.69 91 GLY A O 1
ATOM 703 N N . LYS A 1 92 ? -5.729 -10.701 4.258 1.00 62.41 92 LYS A N 1
ATOM 704 C CA . LYS A 1 92 ? -6.602 -11.572 5.034 1.00 62.41 92 LYS A CA 1
ATOM 705 C C . LYS A 1 92 ? -5.789 -11.978 6.257 1.00 62.41 92 LYS A C 1
ATOM 707 O O . LYS A 1 92 ? -4.673 -12.504 6.048 1.00 62.41 92 LYS A O 1
#

Sequence (92 aa):
MAPIFNFTQTDLNGDGQNEILSVGNWYGIRPGLGRYDADYGCVLTRKGKKWMSMNPAQSGFWVKGQGRKLATLADGSVLVARNNLGLMIWGK